Protein 6YIG (pdb70)

Radius of gyration: 12.55 Å; Cα contacts (8 Å, |Δi|>4): 114; chains: 1; bounding box: 31×30×32 Å

GO terms:
  GO:0005634 nucleus (C, HDA)

Sequence (101 aa):
NPNMDQFEAYFKRADLDGDGRISGAEAVGFFQGSGLSKKQVLAQQIWSSLSDRSHSGFLDRQNFYNSSLRLVTVAQSKRDLTPEIIVNAALNTPAAAKIPPPKINL

Secondary structure (DSSP, 8-state):
-TT--HHHHHHHHH-TT-SSSEEHHHHHHHHTTS---HHHHHHHHHHH-TT-SSEE-HHHHHHHHHHHHHHHTTPPP-HHHHHHHHHSGGGGGPPP-----

Solvent-accessible surface area: 6017 Å² total; per-residue (Å²): 116,151,148,104,72,59,29,70,32,16,10,104,98,2,18,144,100,60,64,40,106,0,25,27,82,15,6,104,42,16,12,146,16,6,82,36,52,177,142,49,32,62,94,2,65,75,54,1,9,81,83,156,66,31,65,0,73,104,124,15,0,31,15,1,0,40,0,0,22,18,15,56,71,118,98,78,37,54,122,143,44,20,69,32,1,43,113,49,120,42,15,91,131,29,80,39,4,165,15,78,143

Foldseek 3Di:
DVPDDVLVVLQVVLCVPPPQKRAPVSLVVFCVQLPDDPVQLVVLVVLLPVVPPRIHHSLSSLLSQLSSQCVVVVDDDDPVNSCCCNPHCVVVVRDGGDGDD

Organism: Arabidopsis thaliana (NCBI:txid3702)

InterPro 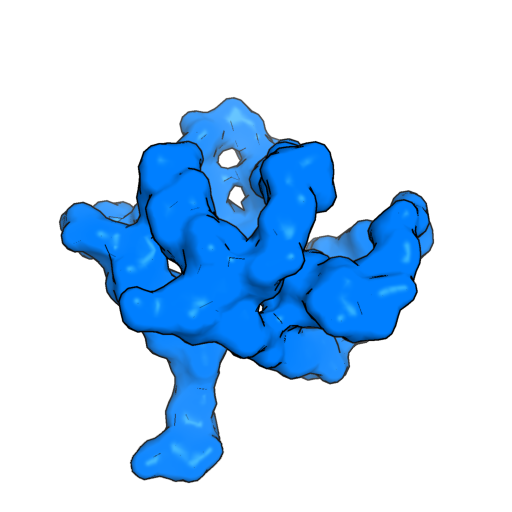domains:
  IPR000261 EH domain [PF12763] (10-77)
  IPR000261 EH domain [PF12763] (356-430)
  IPR000261 EH domain [PS50031] (7-97)
  IPR000261 EH domain [PS50031] (359-442)
  IPR000261 EH domain [SM00027] (5-95)
  IPR000261 EH domain [SM00027] (352-447)
  IPR000261 EH domain [cd00052] (11-77)
  IPR000261 EH domain [cd00052] (363-429)
  IPR002048 EF-hand domain [PS50222] (6-41)
  IPR002048 EF-hand domain [PS50222] (358-393)
  IPR002048 EF-hand domain [SM00054] (10-38)
  IPR002048 EF-hand domain [SM00054] (44-72)
  IPR002048 EF-hand domain [SM00054] (362-390)
  IPR002048 EF-hand domain [SM00054] (396-424)
  IPR011992 EF-hand domain pair [SSF47473] (7-83)
  IPR011992 EF-hand domain pair [SSF47473] (344-442)

Nearest PDB structures (foldseek):
  6yig-assembly1_A  TM=1.010E+00  e=1.974E-18  Arabidopsis thaliana
  6yeu-assembly1_A  TM=9.380E-01  e=9.988E-15  Arabidopsis thaliana
  2qpt-assembly1_A-2  TM=9.173E-01  e=1.375E-03  Mus musculus
  6yet-assembly1_A  TM=8.928E-01  e=2.239E-03  Arabidopsis thaliana
  2kgr-assembly1_A  TM=8.821E-01  e=1.651E-03  Homo sapiens

B-factor: mean 23.46, std 11.97, range [10.13, 81.02]

Structure (mmCIF, N/CA/C/O backbone):
data_6YIG
#
_entry.id   6YIG
#
_cell.length_a   35.510
_cell.length_b   38.620
_cell.length_c   63.520
_cell.angle_alpha   90.000
_cell.angle_beta   90.000
_cell.angle_gamma   90.000
#
_symmetry.space_group_name_H-M   'P 21 21 21'
#
loop_
_entity.id
_entity.type
_entity.pdbx_description
1 polymer 'Calcium-binding EF hand family protein'
2 non-polymer 'CALCIUM ION'
3 non-polymer 'SODIUM ION'
4 water water
#
loop_
_atom_site.group_PDB
_atom_site.id
_atom_site.type_symbol
_atom_site.label_atom_id
_atom_site.label_alt_id
_atom_site.label_comp_id
_atom_site.label_asym_id
_atom_site.label_entity_id
_atom_site.label_seq_id
_atom_site.pdbx_PDB_ins_code
_atom_site.Cartn_x
_atom_site.Cartn_y
_atom_site.Cartn_z
_atom_site.occupancy
_atom_site.B_iso_or_equiv
_atom_site.auth_seq_id
_atom_site.auth_comp_id
_atom_site.auth_asym_id
_atom_site.auth_atom_id
_atom_site.pdbx_PDB_model_num
ATOM 1 N N . ASN A 1 7 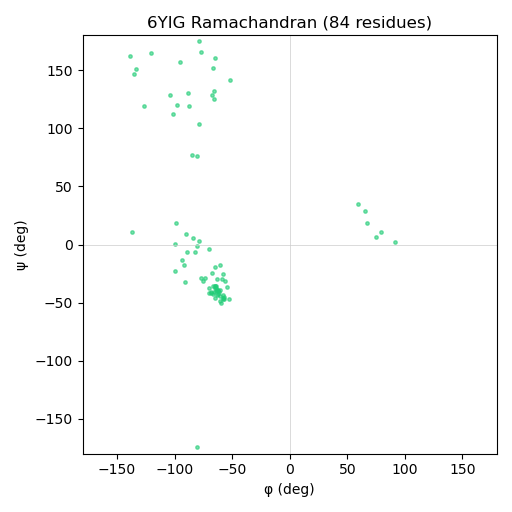? 25.13500 20.89800 -3.69100 1.000 70.61062 5 ASN A N 1
ATOM 2 C CA . ASN A 1 7 ? 25.12300 19.77100 -2.72300 1.000 67.48742 5 ASN A CA 1
ATOM 3 C C . ASN A 1 7 ? 24.01800 18.77800 -3.11800 1.000 64.82326 5 ASN A C 1
ATOM 4 O O . ASN A 1 7 ? 23.01300 18.71300 -2.39100 1.000 62.62806 5 ASN A O 1
ATOM 7 N N . PRO A 1 8 ? 24.13400 17.99300 -4.22100 1.000 56.56916 6 PRO A N 1
ATOM 8 C CA . PRO A 1 8 ? 23.08700 17.04500 -4.60800 1.000 53.56012 6 PRO A CA 1
ATOM 9 C C . PRO A 1 8 ? 22.74600 15.97900 -3.56300 1.000 50.98090 6 PRO A C 1
ATOM 10 O O . PRO A 1 8 ? 21.64300 15.53500 -3.55100 1.000 55.57837 6 PRO A O 1
ATOM 21 N N . ASN A 1 9 ? 23.70000 15.57900 -2.73700 1.000 53.74997 7 ASN A N 1
ATOM 22 C CA . ASN A 1 9 ? 23.44800 14.56600 -1.72000 1.000 59.46979 7 ASN A CA 1
ATOM 23 C C . ASN A 1 9 ? 23.19600 15.17100 -0.33600 1.000 57.62790 7 ASN A C 1
ATOM 24 O O . ASN A 1 9 ? 23.28400 14.46000 0.67300 1.000 53.21475 7 ASN A O 1
ATOM 35 N N . MET A 1 10 ? 22.86700 16.46300 -0.27600 1.000 53.39331 8 MET A N 1
ATOM 36 C CA . MET A 1 10 ? 22.63100 17.12600 1.00000 1.000 54.34721 8 MET A CA 1
ATOM 37 C C . MET A 1 10 ? 21.61900 16.35300 1.84300 1.000 47.05186 8 MET A C 1
ATOM 38 O O . MET A 1 10 ? 20.62900 15.82700 1.32900 1.000 44.51127 8 MET A O 1
ATOM 52 N N . ASP A 1 11 ? 21.87400 16.32000 3.15200 1.000 39.18933 9 ASP A N 1
ATOM 53 C CA . ASP A 1 11 ? 21.01400 15.63700 4.11800 1.000 33.40825 9 ASP A CA 1
ATOM 54 C C . ASP A 1 11 ? 19.80900 16.52300 4.40200 1.000 31.56565 9 ASP A C 1
ATOM 55 O O . ASP A 1 11 ? 19.87800 17.49800 5.15900 1.000 30.30344 9 ASP A O 1
ATOM 64 N N . GLN A 1 12 ? 18.67200 16.15800 3.80700 1.000 22.24123 10 GLN A N 1
ATOM 65 C CA . GLN A 1 12 ? 17.47200 16.97300 3.91800 1.000 20.50292 10 GLN A CA 1
ATOM 66 C C . GLN A 1 12 ? 16.82300 16.83700 5.28500 1.000 15.68224 10 GLN A C 1
ATOM 67 O O . GLN A 1 12 ? 16.19700 17.78800 5.75600 1.000 15.44178 10 GLN A O 1
ATOM 81 N N . PHE A 1 13 ? 16.93800 15.67000 5.92900 1.000 16.13618 11 PHE A N 1
ATOM 82 C CA . PHE A 1 13 ? 16.43500 15.54500 7.29300 1.000 15.53535 11 PHE A CA 1
ATOM 83 C C . PHE A 1 13 ? 17.16100 16.52500 8.20100 1.000 15.56924 11 PHE A C 1
ATOM 84 O O . PHE A 1 13 ? 16.53900 17.26800 8.97000 1.000 13.52196 11 PHE A O 1
ATOM 101 N N . GLU A 1 14 ? 18.49100 16.54500 8.11700 1.000 15.21288 12 GLU A N 1
ATOM 102 C CA . GLU A 1 14 ? 19.25000 17.47600 8.94200 1.000 18.64592 12 GLU A CA 1
ATOM 103 C C . GLU A 1 14 ? 18.91200 18.92500 8.60800 1.000 16.39488 12 GLU A C 1
ATOM 104 O O . GLU A 1 14 ? 18.81700 19.77500 9.50500 1.000 16.17822 12 GLU A O 1
ATOM 116 N N . ALA A 1 15 ? 18.75000 19.24200 7.31700 1.000 16.00788 13 ALA A N 1
ATOM 117 C CA . ALA A 1 15 ? 18.42700 20.60800 6.93800 1.000 16.24121 13 ALA A CA 1
ATOM 118 C C . ALA A 1 15 ? 17.09500 21.03200 7.53700 1.000 16.56518 13 ALA A C 1
ATOM 119 O O . ALA A 1 15 ? 16.95500 22.15700 8.02000 1.000 18.08566 13 ALA A O 1
ATOM 126 N N . TYR A 1 16 ? 16.10900 20.13600 7.52400 1.000 15.28622 14 TYR A N 1
ATOM 127 C CA . TYR A 1 16 ? 14.82200 20.45300 8.12700 1.000 13.72244 14 TYR A CA 1
ATOM 128 C C . TYR A 1 16 ? 14.94900 20.62300 9.63900 1.000 13.47476 14 TYR A C 1
ATOM 129 O O . TYR A 1 16 ? 14.30900 21.49000 10.22300 1.000 14.59889 14 TYR A O 1
ATOM 147 N N . PHE A 1 17 ? 15.73200 19.76300 10.29900 1.000 11.77457 15 PHE A N 1
ATOM 148 C CA . PHE A 1 17 ? 15.94700 19.88100 11.74100 1.000 12.47935 15 PHE A CA 1
ATOM 149 C C . PHE A 1 17 ? 16.53800 21.24300 12.08700 1.000 15.85260 15 PHE A C 1
ATOM 150 O O . PHE A 1 17 ? 16.08800 21.90900 13.02500 1.000 17.07082 15 PHE A O 1
ATOM 167 N N . LYS A 1 18 ? 17.54800 21.67400 11.32600 1.000 15.60862 16 LYS A N 1
ATOM 168 C CA . LYS A 1 18 ? 18.16800 22.97400 11.57000 1.000 17.09281 16 LYS A CA 1
ATOM 169 C C . LYS A 1 18 ? 17.18900 24.11300 11.31200 1.000 20.54199 16 LYS A C 1
ATOM 170 O O . LYS A 1 18 ? 17.17000 25.09400 12.06200 1.000 21.89503 16 LYS A O 1
ATOM 180 N N . ARG A 1 19 ? 16.32300 23.98900 10.29300 1.000 20.48661 17 ARG A N 1
ATOM 181 C CA . ARG A 1 19 ? 15.34300 25.04200 10.05200 1.000 18.29083 17 ARG A CA 1
ATOM 182 C C . ARG A 1 19 ? 14.27900 25.08200 11.15200 1.000 16.03597 17 ARG A C 1
ATOM 183 O O . ARG A 1 19 ? 13.80300 26.15500 11.53200 1.000 19.64112 17 ARG A O 1
ATOM 196 N N . ALA A 1 20 ? 13.87900 23.91600 11.65300 1.000 13.58461 18 ALA A N 1
ATOM 197 C CA . ALA A 1 20 ? 12.82700 23.86900 12.65700 1.000 13.88827 18 ALA A CA 1
ATOM 198 C C . ALA A 1 20 ? 13.30700 24.34300 14.02200 1.000 13.50615 18 ALA A C 1
ATOM 199 O O . ALA A 1 20 ? 12.50400 24.83600 14.81900 1.000 15.23631 18 ALA A O 1
ATOM 206 N N . ASP A 1 21 ? 14.58900 24.17500 14.32700 1.000 12.20741 19 ASP A N 1
ATOM 207 C CA . ASP A 1 21 ? 15.12900 24.44900 15.66100 1.000 12.88312 19 ASP A CA 1
ATOM 208 C C . ASP A 1 21 ? 15.47800 25.92700 15.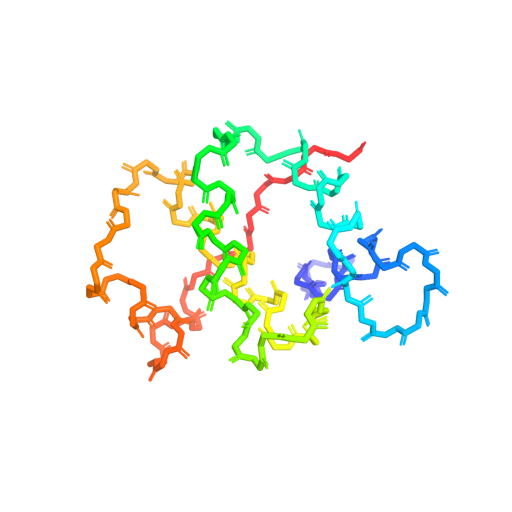77900 1.000 14.99799 19 ASP A C 1
ATOM 209 O O . ASP A 1 21 ? 16.63100 26.33700 15.76300 1.000 14.64454 19 ASP A O 1
ATOM 218 N N . LEU A 1 22 ? 14.45100 26.74800 15.95400 1.000 13.72614 20 LEU A N 1
ATOM 219 C CA . LEU A 1 22 ? 14.63500 28.18800 15.82100 1.000 15.49074 20 LEU A CA 1
ATOM 220 C C . LEU A 1 22 ? 15.60000 28.75400 16.85500 1.000 15.15542 20 LEU A C 1
ATOM 221 O O . LEU A 1 22 ? 16.24700 29.77200 16.59500 1.000 16.67772 20 LEU A O 1
ATOM 237 N N . ASP A 1 23 ? 15.67900 28.14600 18.03800 1.000 14.67992 21 ASP A N 1
ATOM 238 C CA . ASP A 1 23 ? 16.55500 28.66700 19.07700 1.000 15.13603 21 ASP A CA 1
ATOM 239 C C . ASP A 1 23 ? 17.87500 27.92400 19.16400 1.000 14.39707 21 ASP A C 1
ATOM 240 O O . ASP A 1 23 ? 18.71300 28.28900 19.99300 1.000 14.93071 21 ASP A O 1
ATOM 249 N N . GLY A 1 24 ? 18.09700 26.92800 18.32200 1.000 14.28665 22 GLY A N 1
ATOM 250 C CA . GLY A 1 24 ? 19.37900 26.24200 18.32900 1.000 12.86483 22 GLY A CA 1
ATOM 251 C C . GLY A 1 24 ? 19.69200 25.42700 19.56300 1.000 13.63675 22 GLY A C 1
ATOM 252 O O . GLY A 1 24 ? 20.87100 25.09400 19.78600 1.000 15.64276 22 GLY A O 1
ATOM 256 N N . ASP A 1 25 ? 18.69000 25.07500 20.36500 1.000 13.63974 23 ASP A N 1
ATOM 257 C CA . ASP A 1 25 ? 18.97400 24.32200 21.58400 1.000 14.36784 23 ASP A CA 1
ATOM 258 C C . ASP A 1 25 ? 19.07500 22.82900 21.32100 1.000 13.19226 23 ASP A C 1
ATOM 259 O O . ASP A 1 25 ? 19.31800 22.07300 22.26700 1.000 14.96483 23 ASP A O 1
ATOM 268 N N . GLY A 1 26 ? 19.00800 22.40900 20.06200 1.000 12.43594 24 GLY A N 1
ATOM 269 C CA . GLY A 1 26 ? 19.20100 21.02300 19.68900 1.000 11.87570 24 GLY A CA 1
ATOM 270 C C . GLY A 1 26 ? 17.99500 20.15700 19.91300 1.000 13.10386 24 GLY A C 1
ATOM 271 O O . GLY A 1 26 ? 18.10500 18.93000 19.82200 1.000 13.76216 24 GLY A O 1
ATOM 275 N N . ARG A 1 27 ? 16.85000 20.75800 20.21100 1.000 12.55953 25 ARG A N 1
ATOM 276 C CA . ARG A 1 27 ? 15.58500 20.06800 20.42000 1.000 13.55164 25 ARG A CA 1
ATOM 277 C C . ARG A 1 27 ? 14.49200 20.79500 19.65900 1.000 12.18359 25 ARG A C 1
ATOM 278 O O . ARG A 1 27 ? 14.55300 22.01200 19.49300 1.000 13.90394 25 ARG A O 1
ATOM 299 N N . ILE A 1 28 ? 13.46100 20.06200 19.22500 1.000 12.31548 26 ILE A N 1
ATOM 300 C CA . ILE A 1 28 ? 12.29000 20.68200 18.61200 1.000 13.88622 26 ILE A CA 1
ATOM 301 C C . ILE A 1 28 ? 11.18800 20.73000 19.66100 1.000 12.56585 26 ILE A C 1
ATOM 302 O O . ILE A 1 28 ? 10.65000 19.69600 20.08500 1.000 14.18713 26 ILE A O 1
ATOM 318 N N . SER A 1 29 ? 10.84800 21.93700 20.07800 1.000 13.27518 27 SER A N 1
ATOM 319 C CA . SER A 1 29 ? 9.77700 22.15200 21.02900 1.000 14.49963 27 SER A CA 1
ATOM 320 C C . SER A 1 29 ? 8.42000 22.03000 20.34900 1.000 15.58126 27 SER A C 1
ATOM 321 O O . SER A 1 29 ? 8.30700 22.02300 19.11700 1.000 14.46906 27 SER A O 1
ATOM 329 N N . GLY A 1 30 ? 7.37700 21.90900 21.17500 1.000 14.60983 28 GLY A N 1
ATOM 330 C CA . GLY A 1 30 ? 6.02100 21.88800 20.62800 1.000 16.47955 28 GLY A CA 1
ATOM 331 C C . GLY A 1 30 ? 5.73500 23.07100 19.71900 1.000 15.13507 28 GLY A C 1
ATOM 332 O O . GLY A 1 30 ? 5.18900 22.91600 18.62800 1.000 15.96328 28 GLY A O 1
ATOM 336 N N . ALA A 1 31 ? 6.08500 24.28200 20.16700 1.000 14.95682 29 ALA A N 1
ATOM 337 C CA . ALA A 1 31 ? 5.82100 25.47300 19.36700 1.000 13.82331 29 ALA A CA 1
ATOM 338 C C . ALA A 1 31 ? 6.60500 25.45400 18.07300 1.000 13.31656 29 ALA A C 1
ATOM 339 O O . ALA A 1 31 ? 6.12000 25.89700 17.02100 1.000 14.95246 29 ALA A O 1
ATOM 346 N N . GLU A 1 32 ? 7.85400 25.00900 18.14300 1.000 13.68275 30 GLU A N 1
ATOM 347 C CA . GLU A 1 32 ? 8.67100 24.90400 16.94200 1.000 13.55698 30 GLU A CA 1
ATOM 348 C C . GLU A 1 32 ? 8.05700 23.91800 15.96000 1.000 11.90438 30 GLU A C 1
ATOM 349 O O . GLU A 1 32 ? 8.08500 24.14900 14.75100 1.000 13.84981 30 GLU A O 1
ATOM 361 N N . ALA A 1 33 ? 7.51100 22.80900 16.45700 1.000 13.04594 31 ALA A N 1
ATOM 362 C CA . ALA A 1 33 ? 6.87000 21.83000 15.58000 1.000 12.21960 31 ALA A CA 1
ATOM 363 C C . ALA A 1 33 ? 5.58800 22.38000 14.98000 1.000 12.69253 31 ALA A C 1
ATOM 364 O O . ALA A 1 33 ? 5.31400 22.17300 13.79100 1.000 14.78725 31 ALA A O 1
ATOM 371 N N . VAL A 1 34 ? 4.78400 23.09100 15.77400 1.000 14.35850 32 VAL A N 1
ATOM 372 C CA . VAL A 1 34 ? 3.57200 23.67600 15.22600 1.000 16.05378 32 VAL A CA 1
ATOM 373 C C . VAL A 1 34 ? 3.93400 24.59000 14.06400 1.000 15.78342 32 VAL A C 1
ATOM 374 O O . VAL A 1 34 ? 3.34400 24.50400 12.98700 1.000 16.11971 32 VAL A O 1
ATOM 387 N N . GLY A 1 35 ? 4.95900 25.43000 14.24600 1.000 14.59123 33 GLY A N 1
ATOM 388 C CA . GLY A 1 35 ? 5.27500 26.40400 13.21700 1.000 16.69966 33 GLY A CA 1
ATOM 389 C C . GLY A 1 35 ? 5.85000 25.75200 11.98000 1.000 16.71340 33 GLY A C 1
ATOM 390 O O . GLY A 1 35 ? 5.50900 26.12400 10.85500 1.000 17.95157 33 GLY A O 1
ATOM 394 N N . PHE A 1 36 ? 6.73200 24.76700 12.17500 1.000 13.89970 34 PHE A N 1
ATOM 395 C CA . PHE A 1 36 ? 7.38800 24.10400 11.05700 1.000 13.16116 34 PHE A CA 1
ATOM 396 C C . PHE A 1 36 ? 6.37900 23.33900 10.21300 1.000 15.04794 34 PHE A C 1
ATOM 397 O O . PHE A 1 36 ? 6.36400 23.45200 8.98200 1.000 16.87601 34 PHE A O 1
ATOM 414 N N . PHE A 1 37 ? 5.49800 22.58800 10.85100 1.000 16.44084 35 PHE A N 1
ATOM 415 C CA . PHE A 1 37 ? 4.57800 21.73800 10.09700 1.000 16.64889 35 PHE A CA 1
ATOM 416 C C . PHE A 1 37 ? 3.38600 22.47900 9.55000 1.000 19.23159 35 PHE A C 1
ATOM 417 O O . PHE A 1 37 ? 2.58400 21.87200 8.82800 1.000 17.53388 35 PHE A O 1
ATOM 434 N N . GLN A 1 38 ? 3.26000 23.77700 9.81400 1.000 15.85075 36 GLN A N 1
ATOM 435 C CA . GLN A 1 38 ? 2.29100 24.56400 9.06000 1.000 17.44596 36 GLN A CA 1
ATOM 436 C C . GLN A 1 38 ? 2.62000 24.55100 7.57600 1.000 18.74292 36 GLN A C 1
ATOM 437 O O . GLN A 1 38 ? 1.73900 24.82500 6.75900 1.000 25.02535 36 GLN A O 1
ATOM 451 N N . GLY A 1 39 ? 3.84000 24.19200 7.20500 1.000 18.37493 37 GLY A N 1
ATOM 452 C CA . GLY A 1 39 ? 4.18900 24.03200 5.80900 1.000 20.20407 37 GLY A CA 1
ATOM 453 C C . GLY A 1 39 ? 3.98000 22.65000 5.22600 1.000 20.50459 37 GLY A C 1
ATOM 454 O O . GLY A 1 39 ? 4.35800 22.40300 4.07100 1.000 17.93501 37 GLY A O 1
ATOM 458 N N . SER A 1 40 ? 3.33500 21.74400 5.96500 1.000 16.40712 38 SER A N 1
ATOM 459 C CA . SER A 1 40 ? 3.23200 20.36400 5.53300 1.000 15.22600 38 SER A CA 1
ATOM 460 C C . SER A 1 40 ? 1.98400 20.04200 4.72500 1.000 15.98419 38 SER A C 1
ATOM 461 O O . SER A 1 40 ? 1.94500 18.98300 4.08800 1.000 18.40985 38 SER A O 1
ATOM 469 N N . GLY A 1 41 ? 0.96400 20.88600 4.77700 1.000 18.25305 39 GLY A N 1
ATOM 470 C CA . GLY A 1 41 ? -0.28400 20.58200 4.10100 1.000 20.54939 39 GLY A CA 1
ATOM 471 C C . GLY A 1 41 ? -1.15700 19.54500 4.76100 1.000 21.37844 39 GLY A C 1
ATOM 472 O O . GLY A 1 41 ? -2.19700 19.17800 4.19800 1.000 24.36931 39 GLY A O 1
ATOM 476 N N . LEU A 1 42 ? -0.79900 19.08500 5.94900 1.000 15.50576 40 LEU A N 1
ATOM 477 C CA . LEU A 1 42 ? -1.54500 18.07000 6.66300 1.000 15.34765 40 LEU A CA 1
ATOM 478 C C . LEU A 1 42 ? -2.53100 18.68400 7.65700 1.000 17.05043 40 LEU A C 1
ATOM 479 O O . LEU A 1 42 ? -2.37300 19.81300 8.12300 1.000 19.07182 40 LEU A O 1
ATOM 495 N N . SER A 1 43 ? -3.55500 17.90200 7.98300 1.000 15.59572 41 SER A N 1
ATOM 496 C CA . SER A 1 43 ? -4.54300 18.30900 8.95900 1.000 16.22932 41 SER A CA 1
ATOM 497 C C . SER A 1 43 ? -3.93600 18.40900 10.35200 1.000 14.56400 41 SER A C 1
ATOM 498 O O . SER A 1 43 ? -2.95400 17.73300 10.68500 1.000 14.44812 41 SER A O 1
ATOM 506 N N A LYS A 1 44 ? -4.55800 19.24800 11.18400 0.390 17.62615 42 LYS A N 1
ATOM 507 N N B LYS A 1 44 ? -4.55400 19.24800 11.18600 0.610 17.76646 42 LYS A N 1
ATOM 508 C CA A LYS A 1 44 ? -4.12700 19.35500 12.57000 0.390 15.92856 42 LYS A CA 1
ATOM 509 C CA B LYS A 1 44 ? -4.10400 19.34400 12.56600 0.610 15.39826 42 LYS A CA 1
ATOM 510 C C A LYS A 1 44 ? -4.31800 18.03900 13.31400 0.390 16.55765 42 LYS A C 1
ATOM 511 C C B LYS A 1 44 ? -4.30100 18.02400 13.30100 0.610 16.87739 42 LYS A C 1
ATOM 512 O O A LYS A 1 44 ? -3.54800 17.73500 14.22800 0.390 15.07478 42 LYS A O 1
ATOM 513 O O B LYS A 1 44 ? -3.51300 17.70000 14.19100 0.610 15.35211 42 LYS A O 1
ATOM 550 N N . GLN A 1 45 ? -5.31800 17.23900 12.93100 1.000 16.51966 43 GLN A N 1
ATOM 551 C CA . GLN A 1 45 ? -5.51700 15.95000 13.57500 1.000 16.44412 43 GLN A CA 1
ATOM 552 C C . GLN A 1 45 ? -4.35000 15.01700 13.30300 1.000 15.50221 43 GLN A C 1
ATOM 553 O O . GLN A 1 45 ? -3.85400 14.34400 14.21100 1.000 16.26946 43 GLN A O 1
ATOM 568 N N . VAL A 1 46 ? -3.90300 14.95800 12.04300 1.000 14.57405 44 VAL A N 1
ATOM 569 C CA . VAL A 1 46 ? -2.79400 14.08500 11.69100 1.000 13.35223 44 VAL A CA 1
ATOM 570 C C . VAL A 1 46 ? -1.52100 14.57300 12.36600 1.000 12.64940 44 VAL A C 1
ATOM 571 O O . VAL A 1 46 ? -0.73900 13.77400 12.91300 1.000 13.23046 44 VAL A O 1
ATOM 584 N N . LEU A 1 47 ? -1.29400 15.89700 12.37300 1.000 12.10761 45 LEU A N 1
ATOM 585 C CA . LEU A 1 47 ? -0.07100 16.41900 12.97700 1.000 11.68766 45 LEU A CA 1
ATOM 586 C C . LEU A 1 47 ? -0.05700 16.18700 14.48200 1.000 11.72961 45 LEU A C 1
ATOM 587 O O . LEU A 1 47 ? 0.99600 15.91200 15.05900 1.000 13.37377 45 LEU A O 1
ATOM 603 N N . ALA A 1 48 ? -1.22200 16.27800 15.13700 1.000 13.03738 46 ALA A N 1
ATOM 604 C CA . ALA A 1 48 ? -1.30100 15.92600 16.54900 1.000 12.67726 46 ALA A CA 1
ATOM 605 C C . ALA A 1 48 ? -0.91600 14.47100 16.78400 1.000 14.52333 46 ALA A C 1
ATOM 606 O O . ALA A 1 48 ? -0.18100 14.15700 17.72800 1.000 14.46045 46 ALA A O 1
ATOM 613 N N A GLN A 1 49 ? -1.39200 13.56400 15.92800 0.540 13.98044 47 GLN A N 1
ATOM 614 N N B GLN A 1 49 ? -1.42300 13.56400 15.95800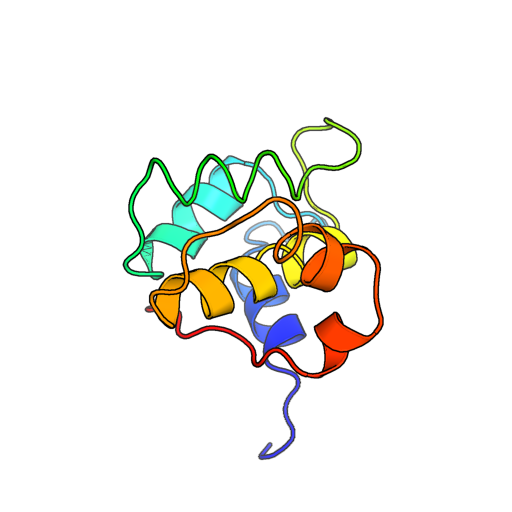 0.460 14.08873 47 GLN A N 1
ATOM 615 C CA A GLN A 1 49 ? -1.07500 12.15100 16.09700 0.540 13.47723 47 GLN A CA 1
ATOM 616 C CA B GLN A 1 49 ? -1.05200 12.16800 16.11700 0.460 13.55816 47 GLN A CA 1
ATOM 617 C C A GLN A 1 49 ? 0.40700 11.89600 15.86400 0.540 12.94288 47 GLN A C 1
ATOM 618 C C B GLN A 1 49 ? 0.44800 11.99900 15.94900 0.460 13.52571 47 GLN A C 1
ATOM 619 O O A GLN A 1 49 ? 1.02000 11.11200 16.58900 0.540 12.48113 47 GLN A O 1
ATOM 620 O O B GLN A 1 49 ? 1.10900 11.38000 16.78600 0.460 13.56522 47 GLN A O 1
ATOM 647 N N . ILE A 1 50 ? 1.00000 12.57900 14.88200 1.000 12.30714 48 ILE A N 1
ATOM 648 C CA . ILE A 1 50 ? 2.43100 12.44500 14.62000 1.000 12.04219 48 ILE A CA 1
ATOM 649 C C . ILE A 1 50 ? 3.24600 12.96600 15.79400 1.000 12.58028 48 ILE A C 1
ATOM 650 O O . ILE A 1 50 ? 4.19800 12.31400 16.22800 1.000 12.99056 48 ILE A O 1
ATOM 667 N N . TRP A 1 51 ? 2.85600 14.11200 16.36100 1.000 11.89450 49 TRP A N 1
ATOM 668 C CA . TRP A 1 51 ? 3.57400 14.65700 17.50700 1.000 13.53873 49 TRP A CA 1
ATOM 669 C C . TRP A 1 51 ? 3.53000 13.67800 18.67300 1.000 13.98251 49 TRP A C 1
ATOM 670 O O . TRP A 1 51 ? 4.55500 13.38800 19.29700 1.000 15.10732 49 TRP A O 1
ATOM 691 N N A SER A 1 52 ? 2.32900 13.17700 18.99100 0.570 13.17333 50 SER A N 1
ATOM 692 N N B SER A 1 52 ? 2.34900 13.12900 18.97500 0.430 13.89428 50 SER A N 1
ATOM 693 C CA A SER A 1 52 ? 2.16500 12.23200 20.09400 0.570 15.82879 50 SER A CA 1
ATOM 694 C CA B SER A 1 52 ? 2.24300 12.26000 20.14700 0.430 16.90955 50 SER A CA 1
ATOM 695 C C A SER A 1 52 ? 3.06000 11.01400 19.90800 0.570 16.67417 50 SER A C 1
ATOM 696 C C B SER A 1 52 ? 2.95900 10.92700 19.93800 0.430 16.74434 50 SER A C 1
ATOM 697 O O A SER A 1 52 ? 3.75100 10.58600 20.84600 0.570 18.88057 50 SER A O 1
ATOM 698 O O B SER A 1 52 ? 3.39300 10.30000 20.91300 0.430 19.63399 50 SER A O 1
ATOM 713 N N . LEU A 1 53 ? 3.10700 10.48300 18.68900 1.000 14.87846 51 LEU A N 1
ATOM 714 C CA . LEU A 1 53 ? 3.87400 9.27800 18.42100 1.000 13.21954 51 LEU A CA 1
ATOM 715 C C . LEU A 1 53 ? 5.36700 9.53700 18.47400 1.000 14.20351 51 LEU A C 1
ATOM 716 O O . LEU A 1 53 ? 6.15200 8.61700 18.74400 1.000 17.47382 51 LEU A O 1
ATOM 733 N N . SER A 1 54 ? 5.76200 10.77400 18.22000 1.000 14.40981 52 SER A N 1
ATOM 734 C CA . SER A 1 54 ? 7.17300 11.11500 18.07300 1.000 14.32158 52 SER A CA 1
ATOM 735 C C . SER A 1 54 ? 7.81800 11.52300 19.38400 1.000 16.14284 52 SER A C 1
ATOM 736 O O . SER A 1 54 ? 9.02800 11.33800 19.55300 1.000 18.04060 52 SER A O 1
ATOM 744 N N . ASP A 1 55 ? 7.07100 12.15100 20.28400 1.000 16.87459 53 ASP A N 1
ATOM 745 C CA . ASP A 1 55 ? 7.58800 12.55000 21.58900 1.000 18.58239 53 ASP A CA 1
ATOM 746 C C . ASP A 1 55 ? 7.54300 11.30900 22.47500 1.000 23.43192 53 ASP A C 1
ATOM 747 O O . ASP A 1 55 ? 6.68100 11.14300 23.34200 1.000 24.49325 53 ASP A O 1
ATOM 756 N N . ARG A 1 56 ? 8.50900 10.41800 22.22500 1.000 24.32060 54 ARG A N 1
ATOM 757 C CA . ARG A 1 56 ? 8.51600 9.11200 22.87200 1.000 28.56602 54 ARG A CA 1
ATOM 758 C C . ARG A 1 56 ? 8.69900 9.23500 24.37800 1.000 27.95475 54 ARG A C 1
ATOM 759 O O . ARG A 1 56 ? 8.10500 8.46500 25.14300 1.000 33.88744 54 ARG A O 1
ATOM 766 N N . SER A 1 57 ? 9.50500 10.20000 24.82600 1.000 30.87418 55 SER A N 1
AT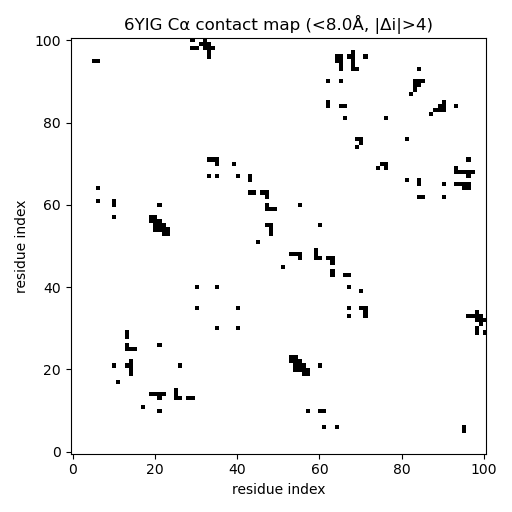OM 767 C CA . SER A 1 57 ? 9.72700 10.39700 26.25700 1.000 31.44269 55 SER A CA 1
ATOM 768 C C . SER A 1 57 ? 8.63300 11.21700 26.93300 1.000 28.90627 55 SER A C 1
ATOM 769 O O . SER A 1 57 ? 8.65400 11.36000 28.16200 1.000 31.25980 55 SER A O 1
ATOM 777 N N . HIS A 1 58 ? 7.69200 11.76400 26.16800 1.000 29.53464 56 HIS A N 1
ATOM 778 C CA . HIS A 1 58 ? 6.62400 12.61200 26.70200 1.000 30.85909 56 HIS A CA 1
ATOM 779 C C . HIS A 1 58 ? 7.17400 13.84100 27.41400 1.000 32.19465 56 HIS A C 1
ATOM 780 O O . HIS A 1 58 ? 6.59800 14.32600 28.38900 1.000 40.56682 56 HIS A O 1
ATOM 794 N N . SER A 1 59 ? 8.27800 14.37400 26.91200 1.000 26.28286 57 SER A N 1
ATOM 795 C CA . SER A 1 59 ? 8.94000 15.50400 27.53600 1.000 28.66328 57 SER A CA 1
ATOM 796 C C . SER A 1 59 ? 8.52100 16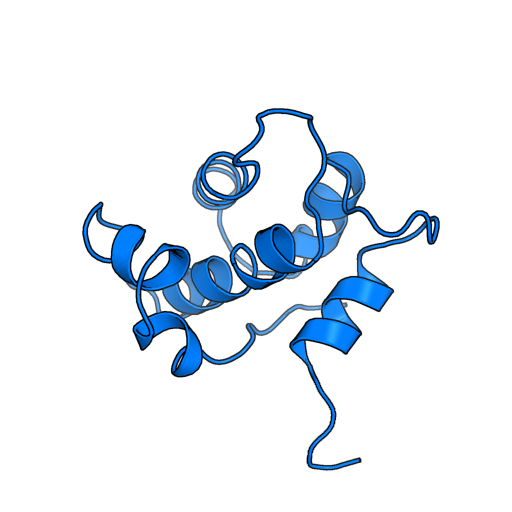.85100 26.97200 1.000 23.09249 57 SER A C 1
ATOM 797 O O . SER A 1 59 ? 8.86500 17.88200 27.56000 1.000 29.14562 57 SER A O 1
ATOM 805 N N . GLY A 1 60 ? 7.84100 16.87300 25.83900 1.000 21.70567 58 GLY A N 1
ATOM 806 C CA . GLY A 1 60 ? 7.50400 18.11200 25.17500 1.000 22.67463 58 GLY A CA 1
ATOM 807 C C . GLY A 1 60 ? 8.52300 18.56200 24.16100 1.000 19.62896 58 GLY A C 1
ATOM 808 O O . GLY A 1 60 ? 8.37200 19.64100 23.57300 1.000 18.98316 58 GLY A O 1
ATOM 812 N N . PHE A 1 61 ? 9.56800 17.77900 23.94900 1.000 17.00183 59 PHE A N 1
ATOM 813 C CA . PHE A 1 61 ? 10.60200 18.11700 23.00100 1.000 16.64368 59 PHE A CA 1
ATOM 814 C C . PHE A 1 61 ? 10.93200 16.88400 22.17800 1.000 16.11280 59 PHE A C 1
ATOM 815 O O . PHE A 1 61 ? 10.88400 15.75700 22.67900 1.000 20.13810 59 PHE A O 1
ATOM 832 N N . LEU A 1 62 ? 11.28600 17.10800 20.93000 1.000 13.84005 60 LEU A N 1
ATOM 833 C CA . LEU A 1 62 ? 11.77700 16.05500 20.05600 1.000 13.19620 60 LEU A CA 1
ATOM 834 C C . LEU A 1 62 ? 13.28500 16.17900 19.90100 1.000 16.10714 60 LEU A C 1
ATOM 835 O O . LEU A 1 62 ? 13.78900 17.25400 19.57200 1.000 16.35831 60 LEU A O 1
ATOM 851 N N . ASP A 1 63 ? 14.00400 15.07900 20.12200 1.000 15.25940 61 ASP A N 1
ATOM 852 C CA . ASP A 1 63 ? 15.40100 15.08700 19.72500 1.000 16.63512 61 ASP A CA 1
ATOM 853 C C . ASP A 1 63 ? 15.50600 14.81700 18.22100 1.000 14.14338 61 ASP A C 1
ATOM 854 O O . ASP A 1 63 ? 14.50700 14.76600 17.49200 1.000 14.06872 61 ASP A O 1
ATOM 863 N N . ARG A 1 64 ? 16.73400 14.68500 17.73600 1.000 17.02231 62 ARG A N 1
ATOM 864 C CA . ARG A 1 64 ? 16.93700 14.51900 16.30000 1.000 13.75682 62 ARG A CA 1
ATOM 865 C C . ARG A 1 64 ? 16.22500 13.27800 15.78600 1.000 13.31639 62 ARG A C 1
ATOM 866 O O . ARG A 1 64 ? 15.52700 13.31500 14.76800 1.000 12.35652 62 ARG A O 1
ATOM 887 N N . GLN A 1 65 ? 16.44800 12.14700 16.45200 1.000 15.99225 63 GLN A N 1
ATOM 888 C CA . GLN A 1 65 ? 15.80900 10.90900 16.02600 1.000 14.42308 63 GLN A CA 1
ATOM 889 C C . GLN A 1 65 ? 14.29900 11.08000 16.00000 1.000 13.78057 63 GLN A C 1
ATOM 890 O O . GLN A 1 65 ? 13.62700 10.66000 15.04900 1.000 15.35935 63 GLN A O 1
ATOM 904 N N . ASN A 1 66 ? 13.74300 11.66300 17.07100 1.000 13.55888 64 ASN A N 1
ATOM 905 C CA . ASN A 1 66 ? 12.28900 11.81400 17.15900 1.000 13.54816 64 ASN A CA 1
ATOM 906 C C . ASN A 1 66 ? 11.76900 12.70300 16.02900 1.000 12.89562 64 ASN A C 1
ATOM 907 O O . ASN A 1 66 ? 10.67600 12.48100 15.47500 1.000 12.33756 64 ASN A O 1
ATOM 918 N N . PHE A 1 67 ? 12.48500 13.79500 15.76100 1.000 12.21209 65 PHE A N 1
ATOM 919 C CA . PHE A 1 67 ? 12.06100 14.72000 14.72600 1.000 10.38562 65 PHE A CA 1
ATOM 920 C C . PHE A 1 67 ? 12.19300 14.09200 13.35200 1.000 10.97874 65 PHE A C 1
ATOM 921 O O . PHE A 1 67 ? 11.30200 14.25100 12.50700 1.000 10.94567 65 PHE A O 1
ATOM 938 N N . TYR A 1 68 ? 13.28300 13.36600 13.10600 1.000 11.46411 66 TYR A N 1
ATOM 939 C CA . TYR A 1 68 ? 13.38500 12.67900 11.82600 1.000 12.10446 66 TYR A CA 1
ATOM 940 C C . TYR A 1 68 ? 12.24000 11.68800 11.66900 1.000 13.02378 66 TYR A C 1
ATOM 941 O O . TYR A 1 68 ? 11.68100 11.53900 10.57500 1.000 13.07556 66 TYR A O 1
ATOM 959 N N . ASN A 1 69 ? 11.86800 10.99900 12.75000 1.000 12.26176 67 ASN A N 1
ATOM 960 C CA . ASN A 1 69 ? 10.72500 10.10100 12.66700 1.000 11.93657 67 ASN A CA 1
ATOM 961 C C . ASN A 1 69 ? 9.43100 10.86300 12.39900 1.000 13.11091 67 ASN A C 1
ATOM 962 O O . ASN A 1 69 ? 8.57900 10.40000 11.63000 1.000 12.23399 67 ASN A O 1
ATOM 973 N N A SER A 1 70 ? 9.25500 12.02500 13.03400 0.410 10.26842 68 SER A N 1
ATOM 974 N N B SER A 1 70 ? 9.26500 12.04800 12.99300 0.590 10.13266 68 SER A N 1
ATOM 975 C CA A SER A 1 70 ? 8.10600 12.86000 12.68800 0.410 11.19661 68 SER A CA 1
ATOM 976 C CA B SER A 1 70 ? 8.06300 12.82300 12.66900 0.590 11.20181 68 SER A CA 1
ATOM 977 C C A SER A 1 70 ? 8.08800 13.11300 11.18800 0.410 11.29373 68 SER A C 1
ATOM 978 C C B SER A 1 70 ? 8.06600 13.24200 11.20500 0.590 12.34207 68 SER A C 1
ATOM 979 O O A SER A 1 70 ? 7.06300 12.93500 10.52500 0.410 10.21185 68 SER A O 1
ATOM 980 O O B SER A 1 70 ? 7.00500 13.32200 10.58500 0.590 12.19899 68 SER A O 1
ATOM 995 N N . LEU A 1 71 ? 9.23800 13.52400 10.64400 1.000 11.62150 69 LEU A N 1
ATOM 996 C CA . LEU A 1 71 ? 9.34100 13.84600 9.21800 1.000 11.83308 69 LEU A CA 1
ATOM 997 C C . LEU A 1 71 ? 8.94700 12.64900 8.35800 1.000 11.42911 69 LEU A C 1
ATOM 998 O O . LEU A 1 71 ? 8.25600 12.79800 7.33600 1.000 12.10593 69 LEU A O 1
ATOM 1015 N N . ARG A 1 72 ? 9.38100 11.44300 8.75500 1.000 12.51613 70 ARG A N 1
ATOM 1016 C CA . ARG A 1 72 ? 9.02000 10.24000 8.01800 1.000 11.38708 70 ARG A CA 1
ATOM 1017 C C . ARG A 1 72 ? 7.52000 10.01100 8.05100 1.000 10.38762 70 ARG A C 1
ATOM 1018 O O . ARG A 1 72 ? 6.91800 9.65400 7.03700 1.000 11.77761 70 ARG A O 1
ATOM 1039 N N . LEU A 1 73 ? 6.90300 10.18300 9.21300 1.000 10.61015 71 LEU A N 1
ATOM 1040 C CA . LEU A 1 73 ? 5.45700 10.02200 9.29500 1.000 10.80605 71 LEU A CA 1
ATOM 1041 C C . LEU A 1 73 ? 4.75100 11.06900 8.45300 1.000 11.14399 71 LEU A C 1
ATOM 1042 O O . LEU A 1 73 ? 3.70100 10.77600 7.85800 1.000 12.37379 71 LEU A O 1
ATOM 1058 N N . VAL A 1 74 ? 5.27600 12.30000 8.41700 1.000 11.59769 72 VAL A N 1
ATOM 1059 C CA . VAL A 1 74 ? 4.71000 13.32800 7.54500 1.000 11.37419 72 VAL A CA 1
ATOM 1060 C C . VAL A 1 74 ? 4.77800 12.90200 6.08100 1.000 11.38871 72 VAL A C 1
ATOM 1061 O O . VAL A 1 74 ? 3.80700 13.05800 5.33300 1.000 13.92228 72 VAL A O 1
ATOM 1074 N N . THR A 1 75 ? 5.90000 12.34900 5.63800 1.000 11.14372 73 THR A N 1
ATOM 1075 C CA . THR A 1 75 ? 5.95600 11.85100 4.26700 1.000 11.70006 73 THR A CA 1
ATOM 1076 C C . THR A 1 75 ? 4.88800 10.80100 4.00300 1.000 14.18785 73 THR A C 1
ATOM 1077 O O . THR A 1 75 ? 4.21200 10.83000 2.96400 1.000 15.29780 73 THR A O 1
ATOM 1088 N N . VAL A 1 76 ? 4.74300 9.82700 4.90400 1.000 13.18472 74 VAL A N 1
ATOM 1089 C CA . VAL A 1 76 ? 3.71500 8.80800 4.69900 1.000 15.63577 74 VAL A CA 1
ATOM 1090 C C . VAL A 1 76 ? 2.33900 9.45600 4.59700 1.000 15.32606 74 VAL A C 1
ATOM 1091 O O . VAL A 1 76 ? 1.54200 9.11700 3.71500 1.000 15.21531 74 VAL A O 1
ATOM 1104 N N . ALA A 1 77 ? 2.04600 10.42000 5.47700 1.000 13.68254 75 ALA A N 1
ATOM 1105 C CA . ALA A 1 77 ? 0.74900 11.09900 5.40900 1.000 13.92847 75 ALA A CA 1
ATOM 1106 C C . ALA A 1 77 ? 0.59800 11.90400 4.12300 1.000 16.48431 75 ALA A C 1
ATOM 1107 O O . ALA A 1 77 ? -0.51500 12.00100 3.57700 1.000 17.06370 75 ALA A O 1
ATOM 1114 N N . GLN A 1 78 ? 1.67800 12.51000 3.62700 1.000 14.63059 76 GLN A N 1
ATOM 1115 C CA . GLN A 1 78 ? 1.61500 13.23300 2.35700 1.000 16.54109 76 GLN A CA 1
ATOM 1116 C C . GLN A 1 78 ? 1.38900 12.29500 1.17400 1.000 18.57881 76 GLN A C 1
ATOM 1117 O O . GLN A 1 78 ? 0.87100 12.73300 0.13500 1.000 21.39757 76 GLN A O 1
ATOM 1131 N N . SER A 1 79 ? 1.76500 11.02300 1.30400 1.000 22.97604 77 SER A N 1
ATOM 1132 C CA . SER A 1 79 ? 1.48600 10.03200 0.27200 1.000 24.90169 77 SER A CA 1
ATOM 1133 C C . SER A 1 79 ? 0.04600 9.54700 0.33900 1.000 26.08965 77 SER A C 1
ATOM 1134 O O . SER A 1 79 ? -0.36100 8.69500 -0.46500 1.000 28.66599 77 SER A O 1
ATOM 1142 N N . LYS A 1 80 ? -0.74500 10.11300 1.24800 1.000 25.33817 78 LYS A N 1
ATOM 1143 C CA . LYS A 1 80 ? -2.15000 9.78200 1.40800 1.000 27.05220 78 LYS A CA 1
ATOM 1144 C C . LYS A 1 80 ? -2.34500 8.34000 1.87500 1.000 26.99812 78 LYS A C 1
ATOM 1145 O O . LYS A 1 80 ? -3.37100 7.71100 1.58900 1.000 32.23768 78 LYS A O 1
ATOM 1152 N N . ARG A 1 81 ? -1.36900 7.81500 2.60700 1.000 27.36519 79 ARG A N 1
ATOM 1153 C CA . ARG A 1 81 ? -1.52900 6.55600 3.31600 1.000 30.94383 79 ARG A CA 1
ATOM 1154 C C . ARG A 1 81 ? -2.11400 6.84500 4.69200 1.000 32.54604 79 ARG A C 1
ATOM 1155 O O . ARG A 1 81 ? -1.59500 7.69600 5.42400 1.000 32.53125 79 ARG A O 1
ATOM 1168 N N . ASP A 1 82 ? -3.16900 6.11900 5.05400 1.000 33.34015 80 ASP A N 1
ATOM 1169 C CA . ASP A 1 82 ? -3.69000 6.18000 6.41200 1.000 29.72906 80 ASP A CA 1
ATOM 1170 C C . ASP A 1 82 ? -2.65100 5.61000 7.36900 1.000 26.54068 80 ASP A C 1
ATOM 1171 O O . ASP A 1 82 ? -2.07000 4.55500 7.10500 1.000 32.48915 80 ASP A O 1
ATOM 1175 N N . LEU A 1 83 ? -2.37400 6.32700 8.45300 1.000 24.24982 81 LEU A N 1
ATOM 1176 C CA . LEU A 1 83 ? -1.52700 5.75400 9.48700 1.000 22.48078 81 LEU A CA 1
ATOM 1177 C C . LEU A 1 83 ? -2.29900 4.61100 10.12100 1.000 27.03044 81 LEU A C 1
ATOM 1178 O O . LEU A 1 83 ? -3.49700 4.73900 10.41600 1.000 35.18112 81 LEU A O 1
ATOM 1194 N N . THR A 1 84 ? -1.66600 3.46200 10.19100 1.000 18.50820 82 THR A N 1
ATOM 1195 C CA . THR A 1 84 ? -2.15600 2.32500 10.93500 1.000 15.96520 82 THR A CA 1
ATOM 1196 C C . THR A 1 84 ? -1.11600 1.96400 11.98400 1.000 16.07729 82 THR A C 1
ATOM 1197 O O . THR A 1 84 ? 0.03800 2.39800 11.89400 1.000 15.91107 82 THR A O 1
ATOM 1208 N N . PRO A 1 85 ? -1.46900 1.15800 12.97600 1.000 17.40346 83 PRO A N 1
ATOM 1209 C CA . PRO A 1 85 ? -0.44300 0.73900 13.94300 1.000 15.99065 83 PRO A CA 1
ATOM 1210 C C . PRO A 1 85 ? 0.73500 0.06800 13.27300 1.000 15.17052 83 PRO A C 1
ATOM 1211 O O . PRO A 1 85 ? 1.86400 0.19200 13.75400 1.000 14.93919 83 PRO A O 1
ATOM 1222 N N . GLU A 1 86 ? 0.50900 -0.62300 12.15300 1.000 17.19122 84 GLU A N 1
ATOM 1223 C CA . GLU A 1 86 ? 1.61200 -1.30900 11.47200 1.000 17.41495 84 GLU A CA 1
ATOM 1224 C C . GLU A 1 86 ? 2.53700 -0.32400 10.76800 1.000 16.00266 84 GLU A C 1
ATOM 1225 O O . GLU A 1 86 ? 3.77600 -0.45300 10.83300 1.000 16.14821 84 GLU A O 1
ATOM 1237 N N A ILE A 1 87 ? 1.96300 0.66800 10.09000 0.700 17.08754 85 ILE A N 1
ATOM 1238 N N B ILE A 1 87 ? 1.95900 0.67400 10.10100 0.300 17.10778 85 ILE A N 1
ATOM 1239 C CA A ILE A 1 87 ? 2.75500 1.68200 9.40600 0.700 15.76371 85 ILE A CA 1
ATOM 1240 C CA B ILE A 1 87 ? 2.75200 1.68000 9.40400 0.300 16.48634 85 ILE A CA 1
ATOM 1241 C C A ILE A 1 87 ? 3.55700 2.49300 10.41100 0.700 14.72495 85 ILE A C 1
ATOM 1242 C C B ILE A 1 87 ? 3.54800 2.51400 10.39800 0.300 14.86775 85 ILE A C 1
ATOM 1243 O O A ILE A 1 87 ? 4.72800 2.79900 10.18600 0.700 15.64486 85 ILE A O 1
ATOM 1244 O O B ILE A 1 87 ? 4.71200 2.84700 10.15800 0.300 14.89663 85 ILE A O 1
ATOM 1275 N N . VAL A 1 88 ? 2.93200 2.87100 11.52500 1.000 14.00914 86 VAL A N 1
ATOM 1276 C CA . VAL A 1 88 ? 3.61700 3.63600 12.56100 1.000 15.33326 86 VAL A CA 1
ATOM 1277 C C . VAL A 1 88 ? 4.81200 2.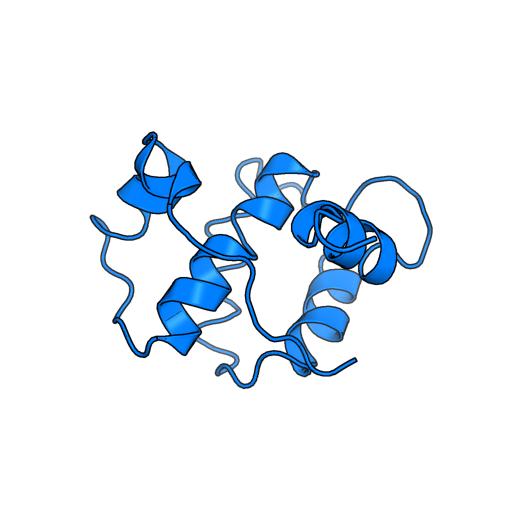85400 13.08600 1.000 15.54375 86 VAL A C 1
ATOM 1278 O O . VAL A 1 88 ? 5.92700 3.37200 13.19000 1.000 16.53797 86 VAL A O 1
ATOM 1292 N N . ASN A 1 89 ? 4.60400 1.58100 13.42100 1.000 13.16532 87 ASN A N 1
ATOM 1293 C CA . ASN A 1 89 ? 5.69700 0.77400 13.93500 1.000 13.42544 87 ASN A CA 1
ATOM 1294 C C . ASN A 1 89 ? 6.78300 0.59400 12.88100 1.000 12.46195 87 ASN A C 1
ATOM 1295 O O . ASN A 1 89 ? 7.98000 0.55500 13.20300 1.000 14.34610 87 ASN A O 1
ATOM 1306 N N . ALA A 1 90 ? 6.38800 0.48500 11.61300 1.000 14.51093 88 ALA A N 1
ATOM 1307 C CA . ALA A 1 90 ? 7.39100 0.30400 10.56600 1.000 15.37215 88 ALA A CA 1
ATOM 1308 C C . ALA A 1 90 ? 8.30500 1.50800 10.49700 1.000 13.80756 88 ALA A C 1
ATOM 1309 O O . ALA A 1 90 ? 9.52300 1.36300 10.32600 1.000 14.66917 88 ALA A O 1
ATOM 1316 N N . ALA A 1 91 ? 7.75200 2.71200 10.66400 1.000 12.72953 89 ALA A N 1
ATOM 1317 C CA . ALA A 1 91 ? 8.55800 3.93100 10.57800 1.000 14.50236 89 ALA A CA 1
ATOM 1318 C C . ALA A 1 91 ? 9.38100 4.17600 11.84200 1.000 15.68054 89 ALA A C 1
ATOM 1319 O O . ALA A 1 91 ? 10.43500 4.82100 11.79200 1.000 18.43735 89 ALA A O 1
ATOM 1326 N N . LEU A 1 92 ? 8.91500 3.71200 12.98900 1.000 16.43340 90 LEU A N 1
ATOM 1327 C CA . LEU A 1 92 ? 9.51100 4.05400 14.26900 1.000 13.00717 90 LEU A CA 1
ATOM 1328 C C . LEU A 1 92 ? 10.43500 2.97500 14.81200 1.000 16.27198 90 LEU A C 1
ATOM 1329 O O . LEU A 1 92 ? 11.35300 3.29800 15.57200 1.000 16.47209 90 LEU A O 1
ATOM 1345 N N . ASN A 1 93 ? 10.26500 1.72100 14.38500 1.000 14.31851 91 ASN A N 1
ATOM 1346 C CA . ASN A 1 93 ? 10.94600 0.61100 15.03500 1.000 13.79880 91 ASN A CA 1
ATOM 1347 C C . ASN A 1 93 ? 11.54100 -0.41500 14.07700 1.000 13.68889 91 ASN A C 1
ATOM 1348 O O . ASN A 1 93 ? 11.96300 -1.48600 14.54400 1.000 18.13825 91 ASN A O 1
ATOM 1359 N N . THR A 1 94 ? 11.60600 -0.14900 12.77700 1.000 14.23597 92 THR A N 1
ATOM 1360 C CA . THR A 1 94 ? 12.12100 -1.12200 11.82100 1.000 15.02682 92 THR A CA 1
ATOM 1361 C C . THR A 1 94 ? 13.00200 -0.41700 10.80200 1.000 15.11400 92 THR A C 1
ATOM 1362 O O . THR A 1 94 ? 12.94400 0.80900 10.65100 1.000 14.80827 92 THR A O 1
ATOM 1373 N N . PRO A 1 95 ? 13.84700 -1.16000 10.08400 1.000 15.18908 93 PRO A N 1
ATOM 1374 C CA . PRO A 1 95 ? 14.66800 -0.53100 9.04100 1.000 16.79569 93 PRO A CA 1
ATOM 1375 C C . PRO A 1 95 ? 13.87900 -0.06800 7.83000 1.000 18.04823 93 PRO A C 1
ATOM 1376 O O . PRO A 1 95 ? 14.46000 0.57200 6.94500 1.000 19.01165 93 PRO A O 1
ATOM 1387 N N . ALA A 1 96 ? 12.56600 -0.33600 7.76600 1.000 16.25354 94 ALA A N 1
ATOM 1388 C CA . ALA A 1 96 ? 11.75300 0.28100 6.72500 1.000 18.89928 94 ALA A CA 1
ATOM 1389 C C . ALA A 1 96 ? 11.83400 1.79600 6.79200 1.000 15.78507 94 ALA A C 1
ATOM 1390 O O . ALA A 1 96 ? 11.60800 2.48500 5.78900 1.000 17.23385 94 ALA A O 1
ATOM 1397 N N . ALA A 1 97 ? 12.13100 2.33300 7.97400 1.000 13.88247 95 ALA A N 1
ATOM 1398 C CA . ALA A 1 97 ? 12.26800 3.76900 8.12400 1.000 14.38557 95 ALA A CA 1
ATOM 1399 C C . ALA A 1 97 ? 13.27400 4.33900 7.14300 1.000 14.67364 95 ALA A C 1
ATOM 1400 O O . ALA A 1 97 ? 13.10700 5.46400 6.66100 1.000 16.59850 95 ALA A O 1
ATOM 1407 N N . ALA A 1 98 ? 14.35100 3.58800 6.86800 1.000 15.03846 96 ALA A N 1
ATOM 1408 C CA . ALA A 1 98 ? 15.41100 4.08000 5.99700 1.000 15.02519 96 ALA A CA 1
ATOM 1409 C C . ALA A 1 98 ? 14.93300 4.30000 4.56800 1.000 17.78724 96 ALA A C 1
ATOM 1410 O O . ALA A 1 98 ? 15.58200 5.03100 3.82000 1.000 24.15247 96 ALA A O 1
ATOM 1417 N N . LYS A 1 99 ? 13.82200 3.69300 4.17200 1.000 17.59127 97 LYS A N 1
ATOM 1418 C CA . LYS A 1 99 ? 13.30800 3.83300 2.81600 1.000 18.97817 97 LYS A CA 1
ATOM 1419 C C . LYS A 1 99 ? 12.36200 5.01600 2.64900 1.000 16.26742 97 LYS A C 1
ATOM 1420 O O . LYS A 1 99 ? 11.95800 5.30700 1.52300 1.000 20.16660 97 LYS A O 1
ATOM 1430 N N . ILE A 1 100 ? 12.00900 5.70100 3.72700 1.000 15.85397 98 ILE A N 1
ATOM 1431 C CA . ILE A 1 100 ? 11.01300 6.76500 3.68300 1.000 14.49027 98 ILE A CA 1
ATOM 1432 C C . ILE A 1 100 ? 11.71600 8.07000 3.34300 1.000 13.59633 98 ILE A C 1
ATOM 1433 O O . ILE A 1 100 ? 12.61600 8.50200 4.10200 1.000 15.00514 98 ILE A O 1
ATOM 1449 N N . PRO A 1 101 ? 11.36800 8.72200 2.23400 1.000 14.26130 99 PRO A N 1
ATOM 1450 C CA . PRO A 1 101 ? 11.98400 10.00600 1.87900 1.000 15.81484 99 PRO A CA 1
ATOM 1451 C C . PRO A 1 101 ? 11.64000 11.09600 2.87900 1.000 15.39653 99 PRO A C 1
ATOM 1452 O O . PRO A 1 101 ? 10.65000 11.00500 3.61800 1.000 15.03212 99 PRO A O 1
ATOM 1463 N N . PRO A 1 102 ? 12.42200 12.17100 2.91700 1.000 15.88841 100 PRO A N 1
ATOM 1464 C CA . PRO A 1 102 ? 12.00200 13.34300 3.66900 1.000 14.84561 100 PRO A CA 1
ATOM 1465 C C . PRO A 1 102 ? 10.78200 13.97500 3.02000 1.000 14.74750 100 PRO A C 1
ATOM 1466 O O . PRO A 1 102 ? 10.58100 13.86200 1.79800 1.000 15.29565 100 PRO A O 1
ATOM 1477 N N . PRO A 1 103 ? 9.95100 14.64900 3.79500 1.000 13.84095 101 PRO A N 1
ATOM 1478 C CA . PRO A 1 103 ? 8.71000 15.22300 3.26900 1.000 14.16525 101 PRO A CA 1
ATOM 1479 C C . PRO A 1 103 ? 8.95500 16.52300 2.51000 1.000 14.01020 101 PRO A C 1
ATOM 1480 O O . PRO A 1 103 ? 10.08000 17.03400 2.42300 1.000 15.61276 101 PRO A O 1
ATOM 1491 N N . LYS A 1 104 ? 7.87200 17.04000 1.92500 1.000 16.39725 102 LYS A N 1
ATOM 1492 C CA . LY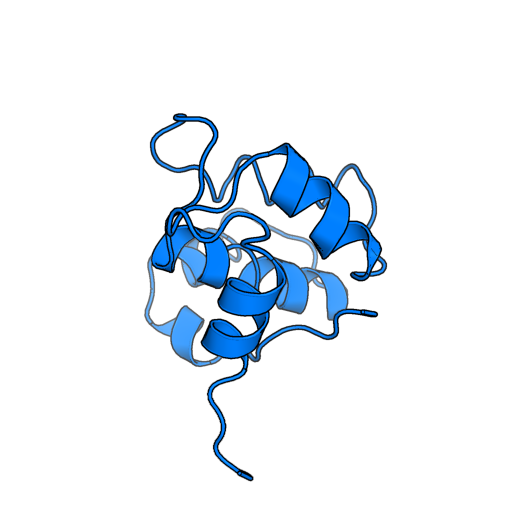S A 1 104 ? 7.86100 18.35300 1.28800 1.000 15.99629 102 LYS A CA 1
ATOM 1493 C C . LYS A 1 104 ? 7.28400 19.35600 2.27800 1.000 16.88166 102 LYS A C 1
ATOM 1494 O O . LYS A 1 104 ? 6.13600 19.21200 2.70200 1.000 18.44007 102 LYS A O 1
ATOM 1513 N N . ILE A 1 105 ? 8.05900 20.37400 2.63000 1.000 18.63955 103 ILE A N 1
ATOM 1514 C CA . ILE A 1 105 ? 7.64600 21.36300 3.61600 1.000 18.46203 103 ILE A CA 1
ATOM 1515 C C . ILE A 1 105 ? 7.79300 22.74300 2.99700 1.000 21.33466 103 ILE A C 1
ATOM 1516 O O . ILE A 1 105 ? 8.90300 23.13400 2.61400 1.000 24.42551 103 ILE A O 1
ATOM 1532 N N . ASN A 1 106 ? 6.66900 23.46400 2.89400 1.000 20.74414 104 ASN A N 1
ATOM 1533 C CA . ASN A 1 106 ? 6.67900 24.87800 2.51300 1.000 27.01077 104 ASN A CA 1
ATOM 1534 C C . ASN A 1 106 ? 7.36600 25.70100 3.60300 1.000 35.28488 104 ASN A C 1
ATOM 1535 O O . ASN A 1 106 ? 6.98800 25.62800 4.77100 1.000 35.90436 104 ASN A O 1
ATOM 1539 N N . LEU A 1 107 ? 8.38400 26.45600 3.20200 1.000 40.22390 105 LEU A N 1
ATOM 1540 C CA . LEU A 1 107 ? 9.17400 27.20900 4.17800 1.000 49.28353 105 LEU A CA 1
ATOM 1541 C C . LEU A 1 107 ? 9.13300 28.68800 3.83700 1.000 52.28090 105 LEU A C 1
ATOM 1542 O O . LEU A 1 107 ? 8.36800 29.43800 4.42700 1.000 58.22394 105 LEU A O 1
#

CATH classification: 1.10.238.10